Protein AF-A0A6J7ZWL8-F1 (afdb_monomer_lite)

Foldseek 3Di:
DPVPPVVVVVVVVVVVVVVVVVVVVVVVCCCVPWLDDPVQQVVQLVVQVVVQVVVQDQQWRKHWDDCNNSVGDDPPDDTDIDTDGDDNPDDPPDDPLVVVPDDPDDADEDPQLVVLLVQLVVCVVVVVLVSNVVSLVSSVVVVVVCVVVVNPRVVSVVSNVSSVVSNVVVPPD

Organism: Mytilus coruscus (NCBI:txid42192)

Structure (mmCIF, N/CA/C/O backbone):
data_AF-A0A6J7ZWL8-F1
#
_entry.id   AF-A0A6J7ZWL8-F1
#
loop_
_atom_site.group_PDB
_atom_site.id
_atom_site.type_symbol
_atom_site.label_atom_id
_atom_site.label_alt_id
_atom_site.label_comp_id
_atom_site.label_asym_id
_atom_site.label_entity_id
_atom_site.label_seq_id
_atom_site.pdbx_PDB_ins_code
_atom_site.Cartn_x
_atom_site.Cartn_y
_atom_site.Cartn_z
_atom_site.occupancy
_atom_site.B_iso_or_equiv
_atom_site.auth_seq_id
_atom_site.auth_comp_id
_atom_site.auth_asym_id
_atom_site.auth_atom_id
_atom_site.pdbx_PDB_model_num
ATOM 1 N N . MET A 1 1 ? 22.410 -6.717 -73.366 1.00 50.06 1 MET A N 1
ATOM 2 C CA . MET A 1 1 ? 21.621 -5.999 -72.339 1.00 50.06 1 MET A CA 1
ATOM 3 C C . MET A 1 1 ? 21.365 -6.917 -71.131 1.00 50.06 1 MET A C 1
ATOM 5 O O . MET A 1 1 ? 20.216 -7.149 -70.789 1.00 50.06 1 MET A O 1
ATOM 9 N N . VAL A 1 2 ? 22.419 -7.495 -70.527 1.00 52.41 2 VAL A N 1
ATOM 10 C CA . VAL A 1 2 ? 22.302 -8.507 -69.440 1.00 52.41 2 VAL A CA 1
ATOM 11 C C . VAL A 1 2 ? 23.303 -8.278 -68.284 1.00 52.41 2 VAL A C 1
ATOM 13 O O . VAL A 1 2 ? 23.100 -8.788 -67.192 1.00 52.41 2 VAL A O 1
ATOM 16 N N . GLU A 1 3 ? 24.334 -7.439 -68.438 1.00 50.81 3 GLU A N 1
ATOM 17 C CA . GLU A 1 3 ? 25.369 -7.258 -67.396 1.00 50.81 3 GLU A CA 1
ATOM 18 C C . GLU A 1 3 ? 24.964 -6.357 -66.212 1.00 50.81 3 GLU A C 1
ATOM 20 O O . GLU A 1 3 ? 25.632 -6.350 -65.184 1.00 50.81 3 GLU A O 1
ATOM 25 N N . THR A 1 4 ? 23.846 -5.631 -66.293 1.00 53.94 4 THR A N 1
ATOM 26 C CA . THR A 1 4 ? 23.406 -4.701 -65.235 1.00 53.94 4 THR A CA 1
ATOM 27 C C . THR A 1 4 ? 22.580 -5.340 -64.111 1.00 53.94 4 THR A C 1
ATOM 29 O O . THR A 1 4 ? 22.306 -4.665 -63.119 1.00 53.94 4 THR A O 1
ATOM 32 N N . LEU A 1 5 ? 22.181 -6.612 -64.239 1.00 52.12 5 LEU A N 1
ATOM 33 C CA . LEU A 1 5 ? 21.398 -7.329 -63.217 1.00 52.12 5 LEU A CA 1
ATOM 34 C C . LEU A 1 5 ? 22.299 -7.952 -62.131 1.00 52.12 5 LEU A C 1
ATOM 36 O O . LEU A 1 5 ? 22.075 -7.702 -60.951 1.00 52.12 5 LEU A O 1
ATOM 40 N N . ASN A 1 6 ? 23.414 -8.594 -62.508 1.00 52.97 6 ASN A N 1
ATOM 41 C CA . ASN A 1 6 ? 24.325 -9.260 -61.557 1.00 52.97 6 ASN A CA 1
ATOM 42 C C . ASN A 1 6 ? 24.989 -8.320 -60.529 1.00 52.97 6 ASN A C 1
ATOM 44 O O . ASN A 1 6 ? 25.302 -8.736 -59.416 1.00 52.97 6 ASN A O 1
ATOM 48 N N . SER A 1 7 ? 25.214 -7.047 -60.874 1.00 55.94 7 SER A N 1
ATOM 49 C CA . SER A 1 7 ? 25.807 -6.067 -59.948 1.00 55.94 7 SER A CA 1
ATOM 50 C C . SER A 1 7 ? 24.824 -5.580 -58.879 1.00 55.94 7 SER A C 1
ATOM 52 O O . SER A 1 7 ? 25.260 -5.165 -57.805 1.00 55.94 7 SER A O 1
ATOM 54 N N . LYS A 1 8 ? 23.515 -5.593 -59.157 1.00 57.00 8 LYS A N 1
ATOM 55 C CA . LYS A 1 8 ? 22.502 -5.147 -58.192 1.00 57.00 8 LYS A CA 1
ATOM 56 C C . LYS A 1 8 ? 22.212 -6.226 -57.158 1.00 57.00 8 LYS A C 1
ATOM 58 O O . LYS A 1 8 ? 22.144 -5.893 -55.979 1.00 57.00 8 LYS A O 1
ATOM 63 N N . ASP A 1 9 ? 22.147 -7.483 -57.581 1.00 56.72 9 ASP A N 1
ATOM 64 C CA . ASP A 1 9 ? 21.858 -8.611 -56.691 1.00 56.72 9 ASP A CA 1
ATOM 65 C C . ASP A 1 9 ? 22.995 -8.829 -55.674 1.00 56.72 9 ASP A C 1
ATOM 67 O O . ASP A 1 9 ? 22.741 -8.924 -54.476 1.00 56.72 9 ASP A O 1
ATOM 71 N N . SER A 1 10 ? 24.259 -8.719 -56.106 1.00 55.66 10 SER A N 1
ATOM 72 C CA . SER A 1 10 ? 25.433 -8.768 -55.215 1.00 55.66 10 SER A CA 1
ATOM 73 C C . SER A 1 10 ? 25.472 -7.632 -54.175 1.00 55.66 10 SER A C 1
ATOM 75 O O . SER A 1 10 ? 25.899 -7.839 -53.038 1.00 55.66 10 SER A O 1
ATOM 77 N N . CYS A 1 11 ? 25.023 -6.424 -54.532 1.00 58.34 11 CYS A N 1
ATOM 78 C CA . CYS A 1 11 ? 24.959 -5.291 -53.604 1.00 58.34 11 CYS A CA 1
ATOM 79 C C . CYS A 1 11 ? 23.807 -5.411 -52.595 1.00 58.34 11 CYS A C 1
ATOM 81 O O . CYS A 1 11 ? 23.926 -4.894 -51.483 1.00 58.34 11 CYS A O 1
ATOM 83 N N . ILE A 1 12 ? 22.703 -6.057 -52.980 1.00 62.44 12 ILE A N 1
ATOM 84 C CA . ILE A 1 12 ? 21.550 -6.312 -52.107 1.00 62.44 12 ILE A CA 1
ATOM 85 C C . ILE A 1 12 ? 21.904 -7.409 -51.098 1.00 62.44 12 ILE A C 1
ATOM 87 O O . ILE A 1 12 ? 21.793 -7.166 -49.901 1.00 62.44 12 ILE A O 1
ATOM 91 N N . GLU A 1 13 ? 22.469 -8.532 -51.551 1.00 60.41 13 GLU A N 1
ATOM 92 C CA . GLU A 1 13 ? 22.917 -9.618 -50.665 1.00 60.41 13 GLU A CA 1
ATOM 93 C C . GLU A 1 13 ? 23.960 -9.143 -49.642 1.00 60.41 13 GLU A C 1
ATOM 95 O O . GLU A 1 13 ? 23.893 -9.494 -48.465 1.00 60.41 13 GLU A O 1
ATOM 100 N N . ASN A 1 14 ? 24.902 -8.286 -50.052 1.00 64.56 14 ASN A N 1
ATOM 101 C CA . ASN A 1 14 ? 25.920 -7.746 -49.149 1.00 64.56 14 ASN A CA 1
ATOM 102 C C . ASN A 1 14 ? 25.330 -6.735 -48.142 1.00 64.56 14 ASN A C 1
ATOM 104 O O . ASN A 1 14 ? 25.759 -6.676 -46.990 1.00 64.56 14 ASN A O 1
ATOM 108 N N . ARG A 1 15 ? 24.304 -5.964 -48.535 1.00 60.03 15 ARG A N 1
ATOM 109 C CA . ARG A 1 15 ? 23.564 -5.088 -47.611 1.00 60.03 15 ARG A CA 1
ATOM 110 C C . ARG A 1 15 ? 22.786 -5.890 -46.582 1.00 60.03 15 ARG A C 1
ATOM 112 O O . ARG A 1 15 ? 22.922 -5.601 -45.398 1.00 60.03 15 ARG A O 1
ATOM 119 N N . ASP A 1 16 ? 22.043 -6.896 -47.020 1.00 68.19 16 ASP A N 1
ATOM 120 C CA . ASP A 1 16 ? 21.244 -7.740 -46.135 1.00 68.19 16 ASP A CA 1
ATOM 121 C C . ASP A 1 16 ? 22.147 -8.469 -45.133 1.00 68.19 16 ASP A C 1
ATOM 123 O O . ASP A 1 16 ? 21.876 -8.466 -43.932 1.00 68.19 16 ASP A O 1
ATOM 127 N N . HIS A 1 17 ? 23.303 -8.965 -45.584 1.00 65.75 17 HIS A N 1
ATOM 128 C CA . HIS A 1 17 ? 24.283 -9.612 -44.715 1.00 65.75 17 HIS A CA 1
ATOM 129 C C . HIS A 1 17 ? 24.925 -8.649 -43.694 1.00 65.75 17 HIS A C 1
ATOM 131 O O . HIS A 1 17 ? 25.168 -9.036 -42.547 1.00 65.75 17 HIS A O 1
ATOM 137 N N . ILE A 1 18 ? 25.185 -7.388 -44.065 1.00 70.31 18 ILE A N 1
ATOM 138 C CA . ILE A 1 18 ? 25.688 -6.354 -43.142 1.00 70.31 18 ILE A CA 1
ATOM 139 C C . ILE A 1 18 ? 24.607 -5.953 -42.134 1.00 70.31 18 ILE A C 1
ATOM 141 O O . ILE A 1 18 ? 24.889 -5.860 -40.939 1.00 70.31 18 ILE A O 1
ATOM 145 N N . THR A 1 19 ? 23.370 -5.740 -42.586 1.00 68.56 19 THR A N 1
ATOM 146 C CA . THR A 1 19 ? 22.236 -5.402 -41.718 1.00 68.56 19 THR A CA 1
ATOM 147 C C . THR A 1 19 ? 21.954 -6.525 -40.723 1.00 68.56 19 THR A C 1
ATOM 149 O O . THR A 1 19 ? 21.705 -6.253 -39.549 1.00 68.56 19 THR A O 1
ATOM 152 N N . GLN A 1 20 ? 22.074 -7.778 -41.158 1.00 73.94 20 GLN A N 1
ATOM 153 C CA . GLN A 1 20 ? 21.873 -8.950 -40.314 1.00 73.94 20 GLN A CA 1
ATOM 154 C C . GLN A 1 20 ? 23.021 -9.176 -39.320 1.00 73.94 20 GLN A C 1
ATOM 156 O O . GLN A 1 20 ? 22.785 -9.563 -38.175 1.00 73.94 20 GLN A O 1
ATOM 161 N N . ASN A 1 21 ? 24.262 -8.864 -39.701 1.00 80.44 21 ASN A N 1
ATOM 162 C CA . ASN A 1 21 ? 25.390 -8.883 -38.768 1.00 80.44 21 ASN A CA 1
ATOM 163 C C . ASN A 1 21 ? 25.274 -7.775 -37.715 1.00 80.44 21 ASN A C 1
ATOM 165 O O . ASN A 1 21 ? 25.484 -8.028 -36.529 1.00 80.44 21 ASN A O 1
ATOM 169 N N . LEU A 1 22 ? 24.891 -6.562 -38.123 1.00 83.88 22 LEU A N 1
ATOM 170 C CA . LEU A 1 22 ? 24.720 -5.440 -37.203 1.00 83.88 22 LEU A CA 1
ATOM 171 C C . LEU A 1 22 ? 23.570 -5.688 -36.219 1.00 83.88 22 LEU A C 1
ATOM 173 O O . LEU A 1 22 ? 23.721 -5.419 -35.030 1.00 83.88 22 LEU A O 1
ATOM 177 N N . SER A 1 23 ? 22.443 -6.231 -36.688 1.00 81.31 23 SER A N 1
ATOM 178 C CA . SER A 1 23 ? 21.313 -6.568 -35.817 1.00 81.31 23 SER A CA 1
ATOM 179 C C . SER A 1 23 ? 21.675 -7.665 -34.816 1.00 81.31 23 SER A C 1
ATOM 181 O O . SER A 1 23 ? 21.311 -7.567 -33.644 1.00 81.31 23 SER A O 1
ATOM 183 N N . THR A 1 24 ? 22.453 -8.660 -35.243 1.00 84.31 24 THR A N 1
ATOM 184 C CA . THR A 1 24 ? 22.925 -9.743 -34.373 1.00 84.31 24 THR A CA 1
ATOM 185 C C . THR A 1 24 ? 23.879 -9.231 -33.294 1.00 84.31 24 THR A C 1
ATOM 187 O O . THR A 1 24 ? 23.717 -9.581 -32.124 1.00 84.31 24 THR A O 1
ATOM 190 N N . GLU A 1 25 ? 24.848 -8.381 -33.647 1.00 88.44 25 GLU A N 1
ATOM 191 C CA . GLU A 1 25 ? 25.764 -7.801 -32.657 1.00 88.44 25 GLU A CA 1
ATOM 192 C C . GLU A 1 25 ? 25.060 -6.828 -31.711 1.00 88.44 25 GLU A C 1
ATOM 194 O O . GLU A 1 25 ? 25.308 -6.859 -30.506 1.00 88.44 25 GLU A O 1
ATOM 199 N N . LEU A 1 26 ? 24.131 -6.011 -32.218 1.00 82.38 26 LEU A N 1
ATOM 200 C CA . LEU A 1 26 ? 23.336 -5.117 -31.380 1.00 82.38 26 LEU A CA 1
ATOM 201 C C . LEU A 1 26 ? 22.487 -5.915 -30.384 1.00 82.38 26 LEU A C 1
ATOM 203 O O . LEU A 1 26 ? 22.487 -5.606 -29.196 1.00 82.38 26 LEU A O 1
ATOM 207 N N . TYR A 1 27 ? 21.816 -6.975 -30.843 1.00 80.38 27 TYR A N 1
ATOM 208 C CA . TYR A 1 27 ? 21.051 -7.873 -29.980 1.00 80.38 27 TYR A CA 1
ATOM 209 C C . TYR A 1 27 ? 21.935 -8.497 -28.898 1.00 80.38 27 TYR A C 1
ATOM 211 O O . TYR A 1 27 ? 21.604 -8.433 -27.714 1.00 80.38 27 TYR A O 1
ATOM 219 N N . ARG A 1 28 ? 23.103 -9.028 -29.281 1.00 81.88 28 ARG A N 1
ATOM 220 C CA . ARG A 1 28 ? 24.053 -9.613 -28.330 1.00 81.88 28 ARG A CA 1
ATOM 221 C C . ARG A 1 28 ? 24.515 -8.583 -27.299 1.00 81.88 28 ARG A C 1
ATOM 223 O O . ARG A 1 28 ? 24.499 -8.881 -26.105 1.00 81.88 28 ARG A O 1
ATOM 230 N N . TYR A 1 29 ? 24.865 -7.375 -27.739 1.00 83.88 29 TYR A N 1
ATOM 231 C CA . TYR A 1 29 ? 25.272 -6.289 -26.853 1.00 83.88 29 TYR A CA 1
ATOM 232 C C . TYR A 1 29 ? 24.156 -5.899 -25.875 1.00 83.88 29 TYR A C 1
ATOM 234 O O . TYR A 1 29 ? 24.428 -5.781 -24.680 1.00 83.88 29 TYR A O 1
ATOM 242 N N . MET A 1 30 ? 22.910 -5.757 -26.346 1.00 79.94 30 MET A N 1
ATOM 243 C CA . MET A 1 30 ? 21.758 -5.440 -25.493 1.00 79.94 30 MET A CA 1
ATOM 244 C C . MET A 1 30 ? 21.506 -6.531 -24.452 1.00 79.94 30 MET A C 1
ATOM 246 O O . MET A 1 30 ? 21.363 -6.216 -23.273 1.00 79.94 30 MET A O 1
ATOM 250 N N . CYS A 1 31 ? 21.507 -7.806 -24.849 1.00 76.25 31 CYS A N 1
ATOM 251 C CA . CYS A 1 31 ? 21.324 -8.921 -23.919 1.00 76.25 31 CYS A CA 1
ATOM 252 C C . CYS A 1 31 ? 22.433 -8.979 -22.860 1.00 76.25 31 CYS A C 1
ATOM 254 O O . CYS A 1 31 ? 22.154 -9.224 -21.691 1.00 76.25 31 CYS A O 1
ATOM 256 N N . GLN A 1 32 ? 23.688 -8.735 -23.246 1.00 79.88 32 GLN A N 1
ATOM 257 C CA . GLN A 1 32 ? 24.827 -8.861 -22.334 1.00 79.88 32 GLN A CA 1
ATOM 258 C C . GLN A 1 32 ? 25.014 -7.653 -21.410 1.00 79.88 32 GLN A C 1
ATOM 260 O O . GLN A 1 32 ? 25.425 -7.836 -20.268 1.00 79.88 32 GLN A O 1
ATOM 265 N N . ASN A 1 33 ? 24.735 -6.437 -21.888 1.00 78.88 33 ASN A N 1
ATOM 266 C CA . ASN A 1 33 ? 25.134 -5.208 -21.192 1.00 78.88 33 ASN A CA 1
ATOM 267 C C . ASN A 1 33 ? 23.961 -4.365 -20.679 1.00 78.88 33 ASN A C 1
ATOM 269 O O . ASN A 1 33 ? 24.188 -3.491 -19.847 1.00 78.88 33 ASN A O 1
ATOM 273 N N . ILE A 1 34 ? 22.737 -4.579 -21.179 1.00 76.38 34 ILE A N 1
ATOM 274 C CA . ILE A 1 34 ? 21.582 -3.718 -20.865 1.00 76.38 34 ILE A CA 1
ATOM 275 C C . ILE A 1 34 ? 20.447 -4.518 -20.219 1.00 76.38 34 ILE A C 1
ATOM 277 O O . ILE A 1 34 ? 19.987 -4.162 -19.141 1.00 76.38 34 ILE A O 1
ATOM 281 N N . VAL A 1 35 ? 19.994 -5.592 -20.870 1.00 78.62 35 VAL A N 1
ATOM 282 C CA . VAL A 1 35 ? 18.818 -6.376 -20.453 1.00 78.62 35 VAL A CA 1
ATOM 283 C C . VAL A 1 35 ? 19.182 -7.432 -19.407 1.00 78.62 35 VAL A C 1
ATOM 285 O O . VAL A 1 35 ? 18.419 -7.682 -18.479 1.00 78.62 35 VAL A O 1
ATOM 288 N N . GLY A 1 36 ? 20.360 -8.046 -19.538 1.00 77.56 36 GLY A N 1
ATOM 289 C CA . GLY A 1 36 ? 20.737 -9.218 -18.755 1.00 77.56 36 GLY A CA 1
ATOM 290 C C . GLY A 1 36 ? 20.128 -10.515 -19.299 1.00 77.56 36 GLY A C 1
ATOM 291 O O . GLY A 1 36 ? 19.541 -10.561 -20.382 1.00 77.56 36 GLY A O 1
ATOM 292 N N . THR A 1 37 ? 20.306 -11.606 -18.551 1.00 81.06 37 THR A N 1
ATOM 293 C CA . THR A 1 37 ? 19.737 -12.916 -18.897 1.00 81.06 37 THR A CA 1
ATOM 294 C C . THR A 1 37 ? 18.234 -12.959 -18.620 1.00 81.06 37 THR A C 1
ATOM 296 O O . THR A 1 37 ? 17.713 -12.191 -17.813 1.00 81.06 37 THR A O 1
ATOM 299 N N . GLU A 1 38 ? 17.529 -13.902 -19.246 1.00 80.19 38 GLU A N 1
ATOM 300 C CA . GLU A 1 38 ? 16.091 -14.099 -19.020 1.00 80.19 38 GLU A CA 1
ATOM 301 C C . GLU A 1 38 ? 15.758 -14.328 -17.533 1.00 80.19 38 GLU A C 1
ATOM 303 O O . GLU A 1 38 ? 14.789 -13.771 -17.017 1.00 80.19 38 GLU A O 1
ATOM 308 N N . ASP A 1 39 ? 16.593 -15.091 -16.823 1.00 79.88 39 ASP A N 1
ATOM 309 C CA . ASP A 1 39 ? 16.425 -15.340 -15.389 1.00 79.88 39 ASP A CA 1
ATOM 310 C C . ASP A 1 39 ? 16.600 -14.067 -14.554 1.00 79.88 39 ASP A C 1
ATOM 312 O O . ASP A 1 39 ? 15.848 -13.845 -13.604 1.00 79.88 39 ASP A O 1
ATOM 316 N N . HIS A 1 40 ? 17.535 -13.192 -14.934 1.00 74.81 40 HIS A N 1
ATOM 317 C CA . HIS A 1 40 ? 17.735 -11.909 -14.264 1.00 74.81 40 HIS A CA 1
ATOM 318 C C . HIS A 1 40 ? 16.518 -10.991 -14.450 1.00 74.81 40 HIS A C 1
ATOM 320 O O . HIS A 1 40 ? 16.008 -10.438 -13.476 1.00 74.81 40 HIS A O 1
ATOM 326 N N . VAL A 1 41 ? 15.978 -10.904 -15.671 1.00 77.44 41 VAL A N 1
ATOM 327 C CA . VAL A 1 41 ? 14.757 -10.131 -15.959 1.00 77.44 41 VAL A CA 1
ATOM 328 C C . VAL A 1 41 ? 13.563 -10.666 -15.164 1.00 77.44 41 VAL A C 1
ATOM 330 O O . VAL A 1 41 ? 12.809 -9.887 -14.579 1.00 77.44 41 VAL A O 1
ATOM 333 N N . LYS A 1 42 ? 13.397 -11.993 -15.074 1.00 78.69 42 LYS A N 1
ATOM 334 C CA . LYS A 1 42 ? 12.343 -12.621 -14.255 1.00 78.69 42 LYS A CA 1
ATOM 335 C C . LYS A 1 42 ? 12.473 -12.258 -12.776 1.00 78.69 42 LYS A C 1
ATOM 337 O O . LYS A 1 42 ? 11.467 -11.936 -12.145 1.00 78.69 42 LYS A O 1
ATOM 342 N N . GLN A 1 43 ? 13.690 -12.275 -12.233 1.00 72.56 43 GLN A N 1
ATOM 343 C CA . GLN A 1 43 ? 13.943 -11.880 -10.846 1.00 72.56 43 GLN A CA 1
ATOM 344 C C . GLN A 1 43 ? 13.630 -10.399 -10.606 1.00 72.56 43 GLN A C 1
ATOM 346 O O . GLN A 1 43 ? 12.981 -10.079 -9.612 1.00 72.56 43 GLN A O 1
ATOM 351 N N . ILE A 1 44 ? 14.015 -9.501 -11.521 1.00 75.38 44 ILE A N 1
ATOM 352 C CA . ILE A 1 44 ? 13.713 -8.069 -11.387 1.00 75.38 44 ILE A CA 1
ATOM 353 C C . ILE A 1 44 ? 12.207 -7.812 -11.486 1.00 75.38 44 ILE A C 1
ATOM 355 O O . ILE A 1 44 ? 11.667 -7.094 -10.650 1.00 75.38 44 ILE A O 1
ATOM 359 N N . ARG A 1 45 ? 11.502 -8.424 -12.446 1.00 76.75 45 ARG A N 1
ATOM 360 C CA . ARG A 1 45 ? 10.036 -8.312 -12.550 1.00 76.75 45 ARG A CA 1
ATOM 361 C C . ARG A 1 45 ? 9.339 -8.799 -11.283 1.00 76.75 45 ARG A C 1
ATOM 363 O O . ARG A 1 45 ? 8.409 -8.151 -10.816 1.00 76.75 45 ARG A O 1
ATOM 370 N N . LEU A 1 46 ? 9.807 -9.902 -10.696 1.00 74.44 46 LEU A N 1
ATOM 371 C CA . LEU A 1 46 ? 9.281 -10.401 -9.426 1.00 74.44 46 LEU A CA 1
ATOM 372 C C . LEU A 1 46 ? 9.547 -9.415 -8.280 1.00 74.44 46 LEU A C 1
ATOM 374 O O . LEU A 1 46 ? 8.638 -9.122 -7.511 1.00 74.44 46 LEU A O 1
ATOM 378 N N . LEU A 1 47 ? 10.761 -8.868 -8.182 1.00 69.94 47 LEU A N 1
ATOM 379 C CA . LEU A 1 47 ? 11.109 -7.857 -7.180 1.00 69.94 47 LEU A CA 1
ATOM 380 C C . LEU A 1 47 ? 10.292 -6.573 -7.350 1.00 69.94 47 LEU A C 1
ATOM 382 O O . LEU A 1 47 ? 9.835 -6.016 -6.357 1.00 69.94 47 LEU A O 1
ATOM 386 N N . ASN A 1 48 ? 10.068 -6.129 -8.586 1.00 73.44 48 ASN A N 1
ATOM 387 C CA . ASN A 1 48 ? 9.209 -4.994 -8.899 1.00 73.44 48 ASN A CA 1
ATOM 388 C C . ASN A 1 48 ? 7.762 -5.285 -8.509 1.00 73.44 48 ASN A C 1
ATOM 390 O O . ASN A 1 48 ? 7.175 -4.478 -7.813 1.00 73.44 48 ASN A O 1
ATOM 394 N N . ALA A 1 49 ? 7.213 -6.450 -8.855 1.00 69.00 49 ALA A N 1
ATOM 395 C CA . ALA A 1 49 ? 5.860 -6.831 -8.458 1.00 69.00 49 ALA A CA 1
ATOM 396 C C . ALA A 1 49 ? 5.710 -6.914 -6.930 1.00 69.00 49 ALA A C 1
ATOM 398 O O . ALA A 1 49 ? 4.696 -6.496 -6.378 1.00 69.00 49 ALA A O 1
ATOM 399 N N . VAL A 1 50 ? 6.718 -7.427 -6.219 1.00 65.69 50 VAL A N 1
ATOM 400 C CA . VAL A 1 50 ? 6.737 -7.421 -4.751 1.00 65.69 50 VAL A CA 1
ATOM 401 C C . VAL A 1 50 ? 6.799 -5.988 -4.231 1.00 65.69 50 VAL A C 1
ATOM 40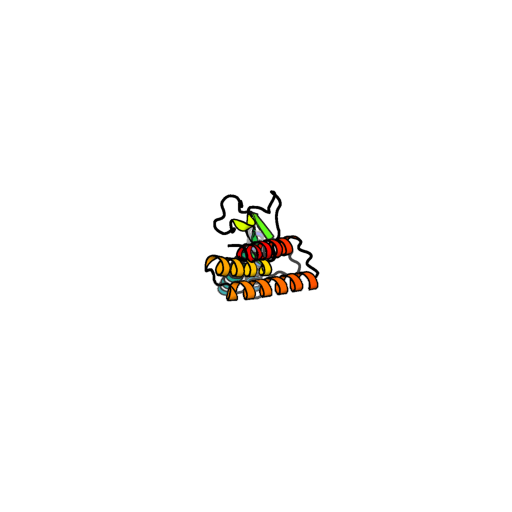3 O O . VAL A 1 50 ? 5.993 -5.626 -3.383 1.00 65.69 50 VAL A O 1
ATOM 406 N N . ARG A 1 51 ? 7.691 -5.146 -4.762 1.00 70.81 51 ARG A N 1
ATOM 407 C CA . ARG A 1 51 ? 7.781 -3.727 -4.395 1.00 70.81 51 ARG A CA 1
ATOM 408 C C . ARG A 1 51 ? 6.467 -3.000 -4.654 1.00 70.81 51 ARG A C 1
ATOM 410 O O . ARG A 1 51 ? 6.049 -2.231 -3.804 1.00 70.81 51 ARG A O 1
ATOM 417 N N . ASP A 1 52 ? 5.825 -3.239 -5.782 1.00 68.94 52 ASP A N 1
ATOM 418 C CA . ASP A 1 52 ? 4.557 -2.638 -6.186 1.00 68.94 52 ASP A CA 1
ATOM 419 C C . ASP A 1 52 ? 3.444 -3.050 -5.230 1.00 68.94 52 ASP A C 1
ATOM 421 O O . ASP A 1 52 ? 2.723 -2.196 -4.725 1.00 68.94 52 ASP A O 1
ATOM 425 N N . ASN A 1 53 ? 3.380 -4.331 -4.860 1.00 63.66 53 ASN A N 1
ATOM 426 C CA . ASN A 1 53 ? 2.470 -4.808 -3.819 1.00 63.66 53 ASN A CA 1
ATOM 427 C C . ASN A 1 53 ? 2.769 -4.184 -2.447 1.00 63.66 53 ASN A C 1
ATOM 429 O O . ASN A 1 53 ? 1.841 -3.861 -1.718 1.00 63.66 53 ASN A O 1
ATOM 433 N N . LEU A 1 54 ? 4.043 -3.978 -2.102 1.00 59.28 54 LEU A N 1
ATOM 434 C CA . LEU A 1 54 ? 4.448 -3.328 -0.849 1.00 59.28 54 LEU A CA 1
ATOM 435 C C . LEU A 1 54 ? 4.237 -1.802 -0.863 1.00 59.28 54 LEU A C 1
ATOM 437 O O . LEU A 1 54 ? 4.051 -1.200 0.190 1.00 59.28 54 LEU A O 1
ATOM 441 N N . SER A 1 55 ? 4.288 -1.174 -2.040 1.00 61.44 55 SER A N 1
ATOM 442 C CA . SER A 1 55 ? 4.088 0.271 -2.251 1.00 61.44 55 SER A CA 1
ATOM 443 C C . SER A 1 55 ? 2.616 0.619 -2.447 1.00 61.44 55 SER A C 1
ATOM 445 O O . SER A 1 55 ? 2.228 1.779 -2.314 1.00 61.44 55 SER A O 1
ATOM 447 N N . SER A 1 56 ? 1.803 -0.383 -2.777 1.00 61.97 56 SER A N 1
ATOM 448 C CA . SER A 1 56 ? 0.354 -0.284 -2.833 1.00 61.97 56 SER A CA 1
ATOM 449 C C . SER A 1 56 ? -0.175 -0.091 -1.421 1.00 61.97 56 SER A C 1
ATOM 451 O O . SER A 1 56 ? 0.074 -0.912 -0.542 1.00 61.97 56 SER A O 1
ATOM 453 N N . PHE A 1 57 ? -0.874 1.018 -1.198 1.00 53.00 57 PHE A N 1
ATOM 454 C CA . PHE A 1 57 ? -1.349 1.402 0.125 1.00 53.00 57 PHE A CA 1
ATOM 455 C C . PHE A 1 57 ? -2.827 1.763 0.104 1.00 53.00 57 PHE A C 1
ATOM 457 O O . PHE A 1 57 ? -3.272 2.582 -0.703 1.00 53.00 57 PHE A O 1
ATOM 464 N N . GLY A 1 58 ? -3.585 1.127 1.000 1.00 62.22 58 GLY A N 1
ATOM 465 C CA . GLY A 1 58 ? -5.041 1.196 1.023 1.00 62.22 58 GLY A CA 1
ATOM 466 C C . GLY A 1 58 ? -5.629 0.683 -0.290 1.00 62.22 58 GLY A C 1
ATOM 467 O O . GLY A 1 58 ? -5.373 -0.438 -0.720 1.00 62.22 58 GLY A O 1
ATOM 468 N N . GLU A 1 59 ? -6.395 1.531 -0.955 1.00 57.41 59 GLU A N 1
ATOM 469 C CA . GLU A 1 59 ? -7.024 1.219 -2.242 1.00 57.41 59 GLU A CA 1
ATOM 470 C C . GLU A 1 59 ? -6.130 1.431 -3.437 1.00 57.41 59 GLU A C 1
ATOM 472 O O . GLU A 1 59 ? -6.449 1.036 -4.556 1.00 57.41 59 GLU A O 1
ATOM 477 N N . LYS A 1 60 ? -5.024 2.121 -3.210 1.00 56.44 60 LYS A N 1
ATOM 478 C CA . LYS A 1 60 ? -4.170 2.586 -4.268 1.00 56.44 60 LYS A CA 1
ATOM 479 C C . LYS A 1 60 ? -3.167 1.491 -4.590 1.00 56.44 60 LYS A C 1
ATOM 481 O O . LYS A 1 60 ? -2.168 1.337 -3.893 1.00 56.44 60 LYS A O 1
ATOM 486 N N . ILE A 1 61 ? -3.428 0.741 -5.652 1.00 64.56 61 ILE A N 1
ATOM 487 C CA . ILE A 1 61 ? -2.450 -0.161 -6.246 1.00 64.56 61 ILE A CA 1
ATOM 488 C C . ILE A 1 61 ? -1.476 0.698 -7.047 1.00 64.56 61 ILE A C 1
ATOM 490 O O . ILE A 1 61 ? -1.862 1.404 -7.981 1.00 64.56 61 ILE A O 1
ATOM 494 N N . VAL A 1 62 ? -0.211 0.659 -6.648 1.00 70.69 62 VAL A N 1
ATOM 495 C CA . VAL A 1 62 ? 0.887 1.319 -7.347 1.00 70.69 62 VAL A CA 1
ATOM 496 C C . VAL A 1 62 ? 1.557 0.263 -8.205 1.00 70.69 62 VAL A C 1
ATOM 498 O O . VAL A 1 62 ? 2.160 -0.660 -7.669 1.00 70.69 62 VAL A O 1
ATOM 501 N N . ILE A 1 63 ? 1.438 0.384 -9.522 1.00 72.25 63 ILE A N 1
ATOM 502 C CA . ILE A 1 63 ? 2.102 -0.510 -10.471 1.00 72.25 63 ILE A CA 1
ATOM 503 C C . ILE A 1 63 ? 3.198 0.288 -11.156 1.00 72.25 63 ILE A C 1
ATOM 505 O O . ILE A 1 63 ? 2.923 1.305 -11.797 1.00 72.25 63 ILE A O 1
ATOM 509 N N . THR A 1 64 ? 4.438 -0.169 -11.038 1.00 75.50 64 THR A N 1
ATOM 510 C CA . THR A 1 64 ? 5.529 0.401 -11.817 1.00 75.50 64 THR A CA 1
ATOM 511 C C . THR A 1 64 ? 5.464 -0.162 -13.235 1.00 75.50 64 THR A C 1
ATOM 513 O O . THR A 1 64 ? 5.370 -1.373 -13.429 1.00 75.50 64 THR A O 1
ATOM 516 N N . SER A 1 65 ? 5.495 0.709 -14.240 1.00 78.62 65 SER A N 1
ATOM 517 C CA . SER A 1 65 ? 5.374 0.338 -15.653 1.00 78.62 65 SER A CA 1
ATOM 518 C C . SER A 1 65 ? 6.606 0.786 -16.446 1.00 78.62 65 SER A C 1
ATOM 520 O O . SER A 1 65 ? 7.641 1.133 -15.869 1.00 78.62 65 SER A O 1
ATOM 522 N N . GLY A 1 66 ? 6.518 0.718 -17.773 1.00 82.94 66 GLY A N 1
ATOM 523 C CA . GLY A 1 66 ? 7.573 1.157 -18.678 1.00 82.94 66 GLY A CA 1
ATOM 524 C C . GLY A 1 66 ? 8.851 0.326 -18.577 1.00 82.94 66 GLY A C 1
ATOM 525 O O . GLY A 1 66 ? 8.845 -0.836 -18.161 1.00 82.94 66 GLY A O 1
ATOM 526 N N . SER A 1 67 ? 9.971 0.936 -18.968 1.00 83.44 67 SER A N 1
ATOM 527 C CA . SER A 1 67 ? 11.293 0.293 -18.972 1.00 83.44 67 SER A CA 1
ATOM 528 C C . SER A 1 67 ? 11.646 -0.281 -17.596 1.00 83.44 67 SER A C 1
ATOM 530 O O . SER A 1 67 ? 12.093 -1.422 -17.482 1.00 83.44 67 SER A O 1
ATOM 532 N N . PHE A 1 68 ? 11.352 0.469 -16.535 1.00 79.31 68 PHE A N 1
ATOM 533 C CA . PHE A 1 68 ? 11.679 0.078 -15.175 1.00 79.31 68 PHE A CA 1
ATOM 534 C C . PHE A 1 68 ? 10.822 -1.082 -14.656 1.00 79.31 68 PHE A C 1
ATOM 536 O O . PHE A 1 68 ? 11.371 -1.988 -14.027 1.00 79.31 68 PHE A O 1
ATOM 543 N N . GLY A 1 69 ? 9.514 -1.104 -14.946 1.00 74.75 69 GLY A N 1
ATOM 544 C CA . GLY A 1 69 ? 8.627 -2.229 -14.613 1.00 74.75 69 GLY A CA 1
ATOM 545 C C . GLY A 1 69 ? 9.073 -3.541 -15.269 1.00 74.75 69 GLY A C 1
ATOM 546 O O . GLY A 1 69 ? 9.062 -4.597 -14.633 1.00 74.75 69 GLY A O 1
ATOM 547 N N . GLU A 1 70 ? 9.595 -3.448 -16.493 1.00 79.19 70 GLU A N 1
ATOM 548 C CA . GLU A 1 70 ? 10.151 -4.573 -17.255 1.00 79.19 70 GLU A CA 1
ATOM 549 C C . GLU A 1 70 ? 11.565 -4.994 -16.822 1.00 79.19 70 GLU A C 1
ATOM 551 O O . GLU A 1 70 ? 12.121 -5.955 -17.351 1.00 79.19 70 GLU A O 1
ATOM 556 N N . GLY A 1 71 ? 12.144 -4.298 -15.841 1.00 73.81 71 GLY A N 1
ATOM 557 C CA . GLY A 1 71 ? 13.476 -4.572 -15.311 1.00 73.81 71 GLY A CA 1
ATOM 558 C C . GLY A 1 71 ? 14.625 -4.020 -16.152 1.00 73.81 71 GLY A C 1
ATOM 559 O O . GLY A 1 71 ? 15.776 -4.391 -15.939 1.00 73.81 71 GLY A O 1
ATOM 560 N N . LEU A 1 72 ? 14.332 -3.108 -17.078 1.00 77.69 72 LEU A N 1
ATOM 561 C CA . LEU A 1 72 ? 15.315 -2.407 -17.894 1.00 77.69 72 LEU A CA 1
ATOM 562 C C . LEU A 1 72 ? 15.638 -1.057 -17.258 1.00 77.69 72 LEU A C 1
ATOM 564 O O . LEU A 1 72 ? 14.891 -0.088 -17.387 1.00 77.69 72 LEU A O 1
ATOM 568 N N . HIS A 1 73 ? 16.778 -0.974 -16.574 1.00 71.75 73 HIS A N 1
ATOM 569 C CA . HIS A 1 73 ? 17.237 0.292 -16.015 1.00 71.75 73 HIS A CA 1
ATOM 570 C C . HIS A 1 73 ? 18.124 1.036 -17.016 1.00 71.75 73 HIS A C 1
ATOM 572 O O . HIS A 1 73 ? 19.304 0.727 -17.184 1.00 71.75 73 HIS A O 1
ATOM 578 N N . MET A 1 74 ? 17.557 2.040 -17.682 1.00 78.00 74 MET A N 1
ATOM 579 C CA . MET A 1 74 ? 18.290 2.901 -18.606 1.00 78.00 74 MET A CA 1
ATOM 580 C C . MET A 1 74 ? 18.610 4.243 -17.954 1.00 78.00 74 MET A C 1
ATOM 582 O O . MET A 1 74 ? 17.726 4.955 -17.477 1.00 78.00 74 MET A O 1
ATOM 586 N N . ARG A 1 75 ? 19.889 4.625 -17.962 1.00 76.44 75 ARG A N 1
ATOM 587 C CA . ARG A 1 75 ? 20.317 5.925 -17.443 1.00 76.44 75 ARG A CA 1
ATOM 588 C C . ARG A 1 75 ? 19.679 7.048 -18.267 1.00 76.44 75 ARG A C 1
ATOM 590 O O . ARG A 1 75 ? 19.895 7.120 -19.472 1.00 76.44 75 ARG A O 1
ATOM 597 N N . GLY A 1 76 ? 18.947 7.935 -17.595 1.00 81.00 76 GLY A N 1
ATOM 598 C CA . GLY A 1 76 ? 18.221 9.041 -18.227 1.00 81.00 76 GLY A CA 1
ATOM 599 C C . GLY A 1 76 ? 16.772 8.721 -18.604 1.00 81.00 76 GLY A C 1
ATOM 600 O O . GLY A 1 76 ? 16.104 9.606 -19.124 1.00 81.00 76 GLY A O 1
ATOM 601 N N . SER A 1 77 ? 16.291 7.502 -18.331 1.00 79.56 77 SER A N 1
ATOM 602 C CA . SER A 1 77 ? 14.864 7.174 -18.423 1.00 79.56 77 SER A CA 1
ATOM 603 C C . SER A 1 77 ? 14.078 7.899 -17.332 1.00 79.56 77 SER A C 1
ATOM 605 O O . SER A 1 77 ? 14.557 8.056 -16.205 1.00 79.56 77 SER A O 1
ATOM 607 N N . ASP A 1 78 ? 12.865 8.308 -17.672 1.00 83.12 78 ASP A N 1
ATOM 608 C CA . ASP A 1 78 ? 11.820 8.682 -16.730 1.00 83.12 78 ASP A CA 1
ATOM 609 C C . ASP A 1 78 ? 11.243 7.450 -16.011 1.00 83.12 78 ASP A C 1
ATOM 611 O O . ASP A 1 78 ? 11.629 6.305 -16.272 1.00 83.12 78 ASP A O 1
ATOM 615 N N . PHE A 1 79 ? 10.388 7.709 -15.017 1.00 74.25 79 PHE A N 1
ATOM 616 C CA . PHE A 1 79 ? 9.825 6.701 -14.127 1.00 74.25 79 PHE A CA 1
ATOM 617 C C . PHE A 1 79 ? 8.307 6.641 -14.305 1.00 74.25 79 PHE A C 1
ATOM 619 O O . PHE A 1 79 ? 7.587 7.539 -13.866 1.00 74.25 79 PHE A O 1
ATOM 626 N N . ASP A 1 80 ? 7.830 5.571 -14.935 1.00 73.69 80 ASP A N 1
ATOM 627 C CA . ASP A 1 80 ? 6.410 5.371 -15.211 1.00 73.69 80 ASP A CA 1
ATOM 628 C C . ASP A 1 80 ? 5.718 4.678 -14.030 1.00 73.69 80 ASP A C 1
ATOM 630 O O . ASP A 1 80 ? 5.973 3.508 -13.732 1.00 73.69 80 ASP A O 1
ATOM 634 N N . ILE A 1 81 ? 4.808 5.391 -13.362 1.00 74.56 81 ILE A N 1
ATOM 635 C CA . ILE A 1 81 ? 3.977 4.847 -12.279 1.00 74.56 81 ILE A CA 1
ATOM 636 C C . ILE A 1 81 ? 2.514 4.924 -12.682 1.00 74.56 81 ILE A C 1
ATOM 638 O O . ILE A 1 81 ? 2.008 5.990 -13.031 1.00 74.56 81 ILE A O 1
ATOM 642 N N . MET A 1 82 ? 1.813 3.803 -12.552 1.00 61.38 82 MET A N 1
ATOM 643 C CA . MET A 1 82 ? 0.366 3.739 -12.653 1.00 61.38 82 MET A CA 1
ATOM 644 C C . MET A 1 82 ? -0.245 3.625 -11.260 1.00 61.38 82 MET A C 1
ATOM 646 O O . MET A 1 82 ? 0.159 2.794 -10.448 1.00 61.38 82 MET A O 1
ATOM 650 N N . TYR A 1 83 ? -1.250 4.453 -11.002 1.00 64.94 83 TYR A N 1
ATOM 651 C CA . TYR A 1 83 ? -2.046 4.397 -9.787 1.00 64.94 83 TYR A CA 1
ATOM 652 C C . TYR A 1 83 ? -3.435 3.872 -10.126 1.00 64.94 83 TYR A C 1
ATOM 654 O O . TYR A 1 83 ? -4.158 4.500 -10.896 1.00 64.94 83 TYR A O 1
ATOM 662 N N . LEU A 1 84 ? -3.813 2.739 -9.546 1.00 50.72 84 LEU A N 1
ATOM 663 C CA . LEU A 1 84 ? -5.180 2.237 -9.597 1.00 50.72 84 LEU A CA 1
ATOM 664 C C . LEU A 1 84 ? -5.808 2.455 -8.231 1.00 50.72 84 LEU A C 1
ATOM 666 O O . LEU A 1 84 ? -5.269 1.981 -7.242 1.00 50.72 84 LEU A O 1
ATOM 670 N N . TYR A 1 85 ? -6.938 3.142 -8.172 1.00 56.16 85 TYR A N 1
ATOM 671 C CA . TYR A 1 85 ? -7.722 3.249 -6.950 1.00 56.16 85 TYR A CA 1
ATOM 672 C C . TYR A 1 85 ? -8.795 2.155 -6.988 1.00 56.16 85 TYR A C 1
ATOM 674 O O . TYR A 1 85 ? -9.607 2.100 -7.913 1.00 56.16 85 TYR A O 1
ATOM 682 N N . ARG A 1 86 ? -8.752 1.237 -6.020 1.00 52.19 86 ARG A N 1
ATOM 683 C CA . ARG A 1 86 ? -9.896 0.407 -5.620 1.00 52.19 86 ARG A CA 1
ATOM 684 C C . ARG A 1 86 ? -10.959 1.357 -5.022 1.00 52.19 86 ARG A C 1
ATOM 686 O O . ARG A 1 86 ? -10.676 2.537 -4.893 1.00 52.19 86 ARG A O 1
ATOM 693 N N . ASN A 1 87 ? -12.190 0.912 -4.815 1.00 51.62 87 ASN A N 1
ATOM 694 C CA . ASN A 1 87 ? -13.292 1.776 -4.377 1.00 51.62 87 ASN A CA 1
ATOM 695 C C . ASN A 1 87 ? -13.650 1.420 -2.912 1.00 51.62 87 ASN A C 1
ATOM 697 O O . ASN A 1 87 ? -14.088 0.285 -2.684 1.00 51.62 87 ASN A O 1
ATOM 701 N N . ILE A 1 88 ? -13.423 2.349 -1.955 1.00 53.00 88 ILE A N 1
ATOM 702 C CA . ILE A 1 88 ? -13.284 2.122 -0.480 1.00 53.00 88 ILE A CA 1
ATOM 703 C C . ILE A 1 88 ? -14.535 1.498 0.097 1.00 53.00 88 ILE A C 1
ATOM 705 O O . ILE A 1 88 ? -14.461 0.728 1.054 1.00 53.00 88 ILE A O 1
ATOM 709 N N . GLU A 1 89 ? -15.672 1.799 -0.516 1.00 52.16 89 GLU A N 1
ATOM 710 C CA . GLU A 1 89 ? -17.004 1.562 0.021 1.00 52.16 89 GLU A CA 1
ATOM 711 C C . GLU A 1 89 ? -17.315 0.083 0.315 1.00 52.16 89 GLU A C 1
ATOM 713 O O . GLU A 1 89 ? -18.321 -0.202 0.952 1.00 52.16 89 GLU A O 1
ATOM 718 N N . ASN A 1 90 ? -16.469 -0.872 -0.105 1.00 51.56 90 ASN A N 1
ATOM 719 C CA . ASN A 1 90 ? -16.633 -2.303 0.191 1.00 51.56 90 ASN A CA 1
ATOM 720 C C . ASN A 1 90 ? -15.328 -3.037 0.572 1.00 51.56 90 ASN A C 1
ATOM 722 O O . ASN A 1 90 ? -15.241 -4.264 0.445 1.00 51.56 90 ASN A O 1
ATOM 726 N N . SER A 1 91 ? -14.278 -2.325 0.990 1.00 54.47 91 SER A N 1
ATOM 727 C CA . SER A 1 91 ? -13.017 -2.975 1.360 1.00 54.47 91 SER A CA 1
ATOM 728 C C . SER A 1 91 ? -13.095 -3.589 2.762 1.00 54.47 91 SER A C 1
ATOM 730 O O . SER A 1 91 ? -13.049 -2.880 3.758 1.00 54.47 91 SER A O 1
ATOM 732 N N . VAL A 1 92 ? -13.094 -4.926 2.845 1.00 55.69 92 VAL A N 1
ATOM 733 C CA . VAL A 1 92 ? -12.997 -5.708 4.106 1.00 55.69 92 VAL A CA 1
ATOM 734 C C . VAL A 1 92 ? -11.721 -5.386 4.913 1.00 55.69 92 VAL A C 1
ATOM 736 O O . VAL A 1 92 ? -11.564 -5.824 6.047 1.00 55.69 92 VAL A O 1
ATOM 739 N N . LEU A 1 93 ? -10.773 -4.654 4.322 1.00 54.06 93 LEU A N 1
ATOM 740 C CA . LEU A 1 93 ? -9.477 -4.336 4.918 1.00 54.06 93 LEU A CA 1
ATOM 741 C C . LEU A 1 93 ? -9.447 -2.984 5.642 1.00 54.06 93 LEU A C 1
ATOM 743 O O . LEU A 1 93 ? -8.414 -2.660 6.222 1.00 54.06 93 LEU A O 1
ATOM 747 N N . ILE A 1 94 ? -10.524 -2.193 5.595 1.00 60.56 94 ILE A N 1
ATOM 748 C CA . ILE A 1 94 ? -10.614 -0.918 6.314 1.00 60.56 94 ILE A CA 1
ATOM 749 C C . ILE A 1 94 ? -11.421 -1.154 7.596 1.00 60.56 94 ILE A C 1
ATOM 751 O O . ILE A 1 94 ? -12.581 -1.545 7.492 1.00 60.56 94 ILE A O 1
ATOM 755 N N . PRO A 1 95 ? -10.827 -0.951 8.786 1.00 65.94 95 PRO A N 1
ATOM 756 C CA . PRO A 1 95 ? -11.556 -1.030 10.046 1.00 65.94 95 PRO A CA 1
ATOM 757 C C . PRO A 1 95 ? -12.725 -0.047 10.082 1.00 65.94 95 PRO A C 1
ATOM 759 O O . PRO A 1 95 ? -12.584 1.094 9.631 1.00 65.94 95 PRO A O 1
ATOM 762 N N . ASP A 1 96 ? -13.849 -0.469 10.659 1.00 72.31 96 ASP A N 1
ATOM 763 C CA . ASP A 1 96 ? -15.067 0.343 10.755 1.00 72.31 96 ASP A CA 1
ATOM 764 C C . ASP A 1 96 ? -14.813 1.667 11.496 1.00 72.31 96 ASP A C 1
ATOM 766 O O . ASP A 1 96 ? -15.408 2.698 11.182 1.00 72.31 96 ASP A O 1
ATOM 770 N N . GLU A 1 97 ? -13.860 1.666 12.430 1.00 72.00 97 GLU A N 1
ATOM 771 C CA . GLU A 1 97 ? -13.433 2.822 13.218 1.00 72.00 97 GLU A CA 1
ATOM 772 C C . GLU A 1 97 ? -12.833 3.949 12.363 1.00 72.00 97 GLU A C 1
ATOM 774 O O . GLU A 1 97 ? -12.819 5.102 12.785 1.00 72.00 97 GLU A O 1
ATOM 779 N N . LEU A 1 98 ? -12.365 3.637 11.151 1.00 65.75 98 LEU A N 1
ATOM 780 C CA . LEU A 1 98 ? -11.832 4.613 10.201 1.00 65.75 98 LEU A CA 1
ATOM 781 C C . LEU A 1 98 ? -12.869 5.104 9.185 1.00 65.75 98 LEU A C 1
ATOM 783 O O . LEU A 1 98 ? -12.612 6.078 8.480 1.00 65.75 98 LEU A O 1
ATOM 787 N N . LEU A 1 99 ? -14.046 4.480 9.109 1.00 64.81 99 LEU A N 1
ATOM 788 C CA . LEU A 1 99 ? -15.097 4.874 8.164 1.00 64.81 99 LEU A CA 1
ATOM 789 C C . LEU A 1 99 ? -15.789 6.192 8.557 1.00 64.81 99 LEU A C 1
ATOM 791 O O . LEU A 1 99 ? -16.469 6.795 7.732 1.00 64.81 99 LEU A O 1
ATOM 795 N N . ILE A 1 100 ? -15.614 6.651 9.800 1.00 57.81 100 ILE A N 1
ATOM 796 C CA . ILE A 1 100 ? -16.297 7.831 10.354 1.00 57.81 100 ILE A CA 1
ATOM 797 C C . ILE A 1 100 ? -15.590 9.144 9.965 1.00 57.81 100 ILE A C 1
ATOM 799 O O . ILE A 1 100 ? -16.238 10.186 9.887 1.00 57.81 100 ILE A O 1
ATOM 803 N N . GLU A 1 101 ? -14.281 9.113 9.692 1.00 55.03 101 GLU A N 1
ATOM 804 C CA . GLU A 1 101 ? -13.483 10.337 9.504 1.00 55.03 101 GLU A CA 1
ATOM 805 C C . GLU A 1 101 ? -13.191 10.710 8.042 1.00 55.03 101 GLU A C 1
ATOM 807 O O . GLU A 1 101 ? -12.756 11.832 7.767 1.00 55.03 101 GLU A O 1
ATOM 812 N N . PHE A 1 102 ? -13.429 9.813 7.084 1.00 56.97 102 PHE A N 1
ATOM 813 C CA . PHE A 1 102 ? -13.047 10.037 5.689 1.00 56.97 102 PHE A CA 1
ATOM 814 C C . PHE A 1 102 ? -14.224 10.525 4.828 1.00 56.97 102 PHE A C 1
ATOM 816 O O . PHE A 1 102 ? -14.915 9.752 4.177 1.00 56.97 102 PHE A O 1
ATOM 823 N N . ASP A 1 103 ? -14.425 11.847 4.810 1.00 54.16 103 ASP A N 1
ATOM 824 C CA . ASP A 1 103 ? -15.294 12.570 3.865 1.00 54.16 103 ASP A CA 1
ATOM 825 C C . ASP A 1 103 ? -14.665 12.570 2.464 1.00 54.16 103 ASP A C 1
ATOM 827 O O . ASP A 1 103 ? -13.767 13.381 2.249 1.00 54.16 103 ASP A O 1
ATOM 831 N N . ASP A 1 104 ? -15.082 11.651 1.574 1.00 54.94 104 ASP A N 1
ATOM 832 C CA . ASP A 1 104 ? -14.931 11.564 0.091 1.00 54.94 104 ASP A CA 1
ATOM 833 C C . ASP A 1 104 ? -13.582 11.971 -0.556 1.00 54.94 104 ASP A C 1
ATOM 835 O O . ASP A 1 104 ? -13.420 12.062 -1.776 1.00 54.94 104 ASP A O 1
ATOM 839 N N . ARG A 1 105 ? -12.568 12.234 0.260 1.00 53.81 105 ARG A N 1
ATOM 840 C CA . ARG A 1 105 ? -11.275 12.776 -0.120 1.00 53.81 105 ARG A CA 1
ATOM 841 C C . ARG A 1 105 ? -10.250 11.675 -0.017 1.00 53.81 105 ARG A C 1
ATOM 843 O O . ARG A 1 105 ? -10.177 10.937 0.960 1.00 53.81 105 ARG A O 1
ATOM 850 N N . THR A 1 106 ? -9.383 11.625 -1.020 1.00 55.34 106 THR A N 1
ATOM 851 C CA . THR A 1 106 ? -8.185 10.790 -1.000 1.00 55.34 106 THR A CA 1
ATOM 852 C C . THR A 1 106 ? -7.330 11.114 0.219 1.00 55.34 106 THR A C 1
ATOM 854 O O . THR A 1 106 ? -6.698 12.169 0.285 1.00 55.34 106 THR A O 1
ATOM 857 N N . VAL A 1 107 ? -7.284 10.174 1.155 1.00 60.00 107 VAL A N 1
ATOM 858 C CA . VAL A 1 107 ? -6.460 10.241 2.359 1.00 60.00 107 VAL A CA 1
ATOM 859 C C . VAL A 1 107 ? -5.174 9.473 2.092 1.00 60.00 107 VAL A C 1
ATOM 861 O O . VAL A 1 107 ? -5.182 8.301 1.718 1.00 60.00 107 VAL A O 1
ATOM 864 N N . MET A 1 108 ? -4.040 10.149 2.258 1.00 67.38 108 MET A N 1
ATOM 865 C CA . MET A 1 108 ? -2.730 9.514 2.191 1.00 67.38 108 MET A CA 1
ATOM 866 C C . MET A 1 108 ? -2.293 9.175 3.610 1.00 67.38 108 MET A C 1
ATOM 868 O O . MET A 1 108 ? -1.897 10.062 4.357 1.00 67.38 108 MET A O 1
ATOM 872 N N . ILE A 1 109 ? -2.346 7.900 3.978 1.00 70.12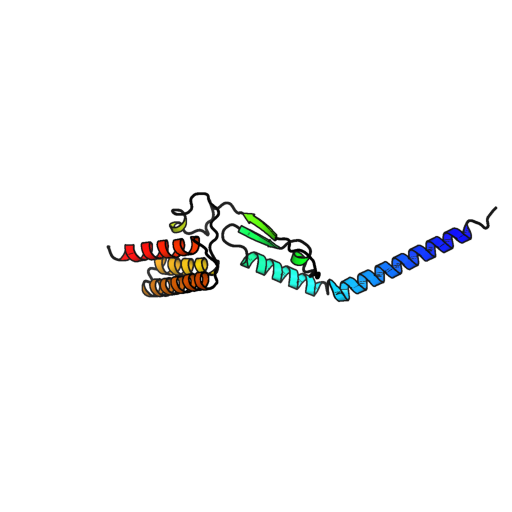 109 ILE A N 1
ATOM 873 C CA . ILE A 1 109 ? -1.863 7.432 5.276 1.00 70.12 109 ILE A CA 1
ATOM 874 C C . ILE A 1 109 ? -0.477 6.808 5.082 1.00 70.12 109 ILE A C 1
ATOM 876 O O . ILE A 1 109 ? -0.327 5.920 4.238 1.00 70.12 109 ILE A O 1
ATOM 880 N N . PRO A 1 110 ? 0.552 7.246 5.828 1.00 77.81 110 PRO A N 1
ATOM 881 C CA . PRO A 1 110 ? 1.852 6.595 5.819 1.00 77.81 110 PRO A CA 1
ATOM 882 C C . PRO A 1 110 ? 1.756 5.120 6.198 1.00 77.81 110 PRO A C 1
ATOM 884 O O . PRO A 1 110 ? 1.098 4.741 7.166 1.00 77.81 110 PRO A O 1
ATOM 887 N N . SER A 1 111 ? 2.492 4.300 5.459 1.00 76.75 111 SER A N 1
ATOM 888 C CA . SER A 1 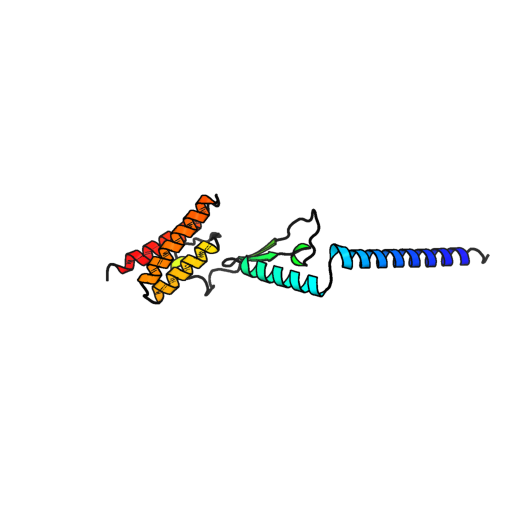111 ? 2.466 2.852 5.589 1.00 76.75 111 SER A CA 1
ATOM 889 C C . SER A 1 111 ? 2.776 2.329 6.979 1.00 76.75 111 SER A C 1
ATOM 891 O O . SER A 1 111 ? 2.102 1.434 7.486 1.00 76.75 111 SER A O 1
ATOM 893 N N . SER A 1 112 ? 3.799 2.919 7.591 1.00 79.75 112 SER A N 1
ATOM 894 C CA . SER A 1 112 ? 4.212 2.617 8.950 1.00 79.75 112 SER A CA 1
ATOM 895 C C . SER A 1 112 ? 3.102 2.973 9.937 1.00 79.75 112 SER A C 1
ATOM 897 O O . SER A 1 112 ? 2.648 2.092 10.656 1.00 79.75 112 SER A O 1
ATOM 899 N N . ALA A 1 113 ? 2.592 4.207 9.911 1.00 81.62 113 ALA A N 1
ATOM 900 C CA . ALA A 1 113 ? 1.522 4.648 10.809 1.00 81.62 113 ALA A CA 1
ATOM 901 C C . ALA A 1 113 ? 0.287 3.729 10.737 1.00 81.62 113 ALA A C 1
ATOM 903 O O . ALA A 1 113 ? -0.229 3.301 11.767 1.00 81.62 113 ALA A O 1
ATOM 904 N N . TYR A 1 114 ? -0.133 3.337 9.530 1.00 81.75 114 TYR A N 1
ATOM 905 C CA . TYR A 1 114 ? -1.263 2.422 9.362 1.00 81.75 114 TYR A CA 1
ATOM 906 C C . TYR A 1 114 ? -1.011 1.034 9.971 1.00 81.75 114 TYR A C 1
ATOM 908 O O . TYR A 1 114 ? -1.884 0.479 10.633 1.00 81.75 114 TYR A O 1
ATOM 916 N N . ALA A 1 115 ? 0.192 0.476 9.801 1.00 81.56 115 ALA A N 1
ATOM 917 C CA . ALA A 1 115 ? 0.534 -0.834 10.353 1.00 81.56 115 ALA A CA 1
ATOM 918 C C . ALA A 1 115 ? 0.490 -0.857 11.893 1.00 81.56 115 ALA A C 1
ATOM 920 O O . ALA A 1 115 ? -0.044 -1.802 12.477 1.00 81.56 115 ALA A O 1
ATOM 921 N N . TYR A 1 116 ? 1.004 0.186 12.553 1.00 88.25 116 TYR A N 1
ATOM 922 C CA . TYR A 1 116 ? 0.957 0.293 14.017 1.00 88.25 116 TYR A CA 1
ATOM 923 C C . TYR A 1 116 ? -0.460 0.558 14.537 1.00 88.25 116 TYR A C 1
ATOM 925 O O . TYR A 1 116 ? -0.852 -0.005 15.558 1.00 88.25 116 TYR A O 1
ATOM 933 N N . PHE A 1 117 ? -1.274 1.309 13.794 1.00 87.06 117 PHE A N 1
ATOM 934 C CA . PHE A 1 117 ? -2.693 1.468 14.103 1.00 87.06 117 PHE A CA 1
ATOM 935 C C . PHE A 1 117 ? -3.469 0.141 14.005 1.00 87.06 117 PHE A C 1
ATOM 937 O O . PHE A 1 117 ? -4.235 -0.202 14.905 1.00 87.06 117 PHE A O 1
ATOM 944 N N . LEU A 1 118 ? -3.218 -0.678 12.977 1.00 83.31 118 LEU A N 1
ATOM 945 C CA . LEU A 1 118 ? -3.806 -2.021 12.891 1.00 83.31 118 LEU A CA 1
ATOM 946 C C . LEU A 1 118 ? -3.337 -2.936 14.031 1.00 83.31 118 LEU A C 1
ATOM 948 O O . LEU A 1 118 ? -4.133 -3.706 14.569 1.00 83.31 118 LEU A O 1
ATOM 952 N N . LYS A 1 119 ? -2.062 -2.845 14.436 1.00 88.81 119 LYS A N 1
ATOM 953 C CA . LYS A 1 119 ? -1.545 -3.566 15.611 1.00 88.81 119 LYS A CA 1
ATOM 954 C C . LYS A 1 119 ? -2.319 -3.177 16.876 1.00 88.81 119 LYS A C 1
ATOM 956 O O . LYS A 1 119 ? -2.728 -4.062 17.628 1.00 88.81 119 LYS A O 1
ATOM 961 N N . PHE A 1 120 ? -2.564 -1.882 17.080 1.00 93.25 120 PHE A N 1
ATOM 962 C CA . PHE A 1 120 ? -3.398 -1.372 18.168 1.00 93.25 120 PHE A CA 1
ATOM 963 C C . PHE A 1 120 ? -4.812 -1.974 18.135 1.00 93.25 120 PHE A C 1
ATOM 965 O O . PHE A 1 120 ? -5.225 -2.589 19.119 1.00 93.25 120 PHE A O 1
ATOM 972 N N . LEU A 1 121 ? -5.515 -1.897 16.998 1.00 86.38 121 LEU A N 1
ATOM 973 C CA . LEU A 1 121 ? -6.877 -2.434 16.865 1.00 86.38 121 LEU A CA 1
ATOM 974 C C . LEU A 1 121 ? -6.942 -3.941 17.133 1.00 86.38 121 LEU A C 1
ATOM 976 O O . LEU A 1 121 ? -7.829 -4.411 17.846 1.00 86.38 121 LEU A O 1
ATOM 980 N N . CYS A 1 122 ? -5.968 -4.709 16.638 1.00 87.06 122 CYS A N 1
ATOM 981 C CA . CYS A 1 122 ? -5.860 -6.135 16.939 1.00 87.06 122 CYS A CA 1
ATOM 982 C C . CYS A 1 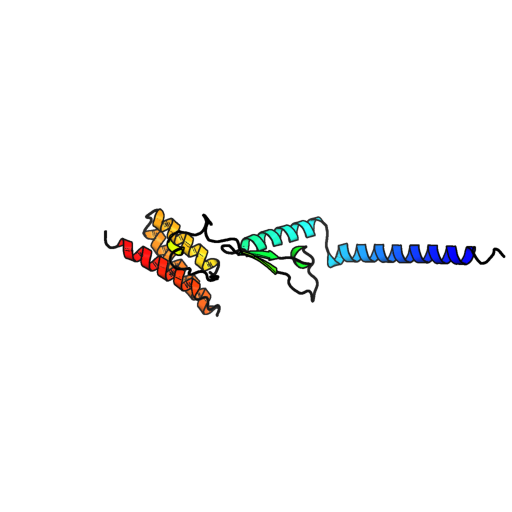122 ? -5.822 -6.390 18.454 1.00 87.06 122 CYS A C 1
ATOM 984 O O . CYS A 1 122 ? -6.567 -7.229 18.964 1.00 87.06 122 CYS A O 1
ATOM 986 N N . HIS A 1 123 ? -4.981 -5.665 19.194 1.00 89.56 123 HIS A N 1
ATOM 987 C CA . HIS A 1 123 ? -4.887 -5.825 20.646 1.00 89.56 123 HIS A CA 1
ATOM 988 C C . HIS A 1 123 ? -6.134 -5.324 21.382 1.00 89.56 123 HIS A C 1
ATOM 990 O O . HIS A 1 123 ? -6.547 -5.956 22.359 1.00 89.56 123 HIS A O 1
ATOM 996 N N . TYR A 1 124 ? -6.761 -4.254 20.890 1.00 88.75 124 TYR A N 1
ATOM 997 C CA . TYR A 1 124 ? -8.028 -3.738 21.399 1.00 88.75 124 TYR A CA 1
ATOM 998 C C . TYR A 1 124 ? -9.155 -4.777 21.288 1.00 88.75 124 TYR A C 1
ATOM 1000 O O . TYR A 1 124 ? -9.755 -5.140 22.302 1.00 88.75 124 TYR A O 1
ATOM 1008 N N . HIS A 1 125 ? -9.393 -5.346 20.101 1.00 83.94 125 HIS A N 1
ATOM 1009 C CA . HIS A 1 125 ? -10.449 -6.349 19.901 1.00 83.94 125 HIS A CA 1
ATOM 1010 C C . HIS A 1 125 ? -10.184 -7.657 20.656 1.00 83.94 125 HIS A C 1
ATOM 1012 O O . HIS A 1 125 ? -11.121 -8.322 21.104 1.00 83.94 125 HIS A O 1
ATOM 1018 N N . LEU A 1 126 ? -8.912 -8.010 20.863 1.00 88.62 126 LEU A N 1
ATOM 1019 C CA . LEU A 1 126 ? -8.508 -9.131 21.717 1.00 88.62 126 LEU A CA 1
ATOM 1020 C C . LEU A 1 126 ? -8.592 -8.816 23.221 1.00 88.62 126 LEU A C 1
ATOM 1022 O O . LEU A 1 126 ? -8.304 -9.690 24.040 1.00 88.62 126 LEU A O 1
ATOM 1026 N N . LYS A 1 127 ? -8.981 -7.591 23.598 1.00 89.19 127 LYS A N 1
ATOM 1027 C CA . LYS A 1 127 ? -9.056 -7.097 24.983 1.00 89.19 127 LYS A CA 1
ATOM 1028 C C . LYS A 1 127 ? -7.726 -7.206 25.736 1.00 89.19 127 LYS A C 1
ATOM 1030 O O . LYS A 1 127 ? -7.700 -7.345 26.959 1.00 89.19 127 LYS A O 1
ATOM 1035 N N . ASN A 1 128 ? -6.603 -7.138 25.019 1.00 90.62 128 ASN A N 1
ATOM 1036 C CA . ASN A 1 128 ? -5.272 -7.175 25.611 1.00 90.62 128 ASN A CA 1
ATOM 1037 C C . ASN A 1 128 ? -4.790 -5.754 25.919 1.00 90.62 128 ASN A C 1
ATOM 1039 O O . ASN A 1 128 ? -4.015 -5.169 25.166 1.00 90.62 128 ASN A O 1
ATOM 1043 N N . VAL A 1 129 ? -5.251 -5.209 27.047 1.00 92.56 129 VAL A N 1
ATOM 1044 C CA . VAL A 1 129 ? -4.999 -3.815 27.456 1.00 92.56 129 VAL A CA 1
ATOM 1045 C C . VAL A 1 129 ? -3.508 -3.467 27.463 1.00 92.56 129 VAL A C 1
ATOM 1047 O O . VAL A 1 129 ? -3.126 -2.410 26.971 1.00 92.56 129 VAL A O 1
ATOM 1050 N N . LYS A 1 130 ? -2.652 -4.368 27.962 1.00 94.75 130 LYS A N 1
ATOM 1051 C CA . LYS A 1 130 ? -1.205 -4.124 28.024 1.00 94.75 130 LYS A CA 1
ATOM 1052 C C . LYS A 1 130 ? -0.603 -3.957 26.625 1.00 94.75 130 LYS A C 1
ATOM 1054 O O . LYS A 1 130 ? 0.094 -2.982 26.374 1.00 94.75 130 LYS A O 1
ATOM 1059 N N . GLN A 1 131 ? -0.896 -4.885 25.714 1.00 92.94 131 GLN A N 1
ATOM 1060 C CA . GLN A 1 131 ? -0.377 -4.812 24.343 1.00 92.94 131 GLN A CA 1
ATOM 1061 C C . GLN A 1 131 ? -1.014 -3.672 23.540 1.00 92.94 131 GLN A C 1
ATOM 1063 O O . GLN A 1 131 ? -0.384 -3.131 22.639 1.00 92.94 131 GLN A O 1
ATOM 1068 N N . CYS A 1 132 ? -2.240 -3.281 23.889 1.00 93.62 132 CYS A N 1
ATOM 1069 C CA . CYS A 1 132 ? -2.909 -2.115 23.327 1.00 93.62 132 CYS A CA 1
ATOM 1070 C C . CYS A 1 132 ? -2.132 -0.827 23.652 1.00 93.62 132 CYS A C 1
ATOM 1072 O O . CYS A 1 132 ? -1.815 -0.053 22.755 1.00 93.62 132 CYS A O 1
ATOM 1074 N N . GLN A 1 133 ? -1.739 -0.647 24.919 1.00 94.69 133 GLN A N 1
ATOM 1075 C CA . GLN A 1 133 ? -0.931 0.496 25.359 1.00 94.69 133 GLN A CA 1
ATOM 1076 C C . GLN A 1 133 ? 0.463 0.510 24.721 1.00 94.69 133 GLN A C 1
ATOM 1078 O O . GLN A 1 133 ? 0.921 1.563 24.289 1.00 94.69 133 GLN A O 1
ATOM 1083 N N . GLU A 1 134 ? 1.121 -0.649 24.625 1.00 95.12 134 GLU A N 1
ATOM 1084 C CA . GLU A 1 134 ? 2.416 -0.771 23.938 1.00 95.12 134 GLU A CA 1
ATOM 1085 C C . GLU A 1 134 ? 2.295 -0.382 22.454 1.00 95.12 134 GLU A C 1
ATOM 1087 O O . GLU A 1 134 ? 3.099 0.398 21.951 1.00 95.12 134 GLU A O 1
ATOM 1092 N N . ALA A 1 135 ? 1.262 -0.864 21.755 1.00 93.31 135 ALA A N 1
ATOM 1093 C CA . ALA A 1 135 ? 1.031 -0.524 20.351 1.00 93.31 135 ALA A CA 1
ATOM 1094 C C . ALA A 1 135 ? 0.664 0.955 20.138 1.00 93.31 135 ALA A C 1
ATOM 1096 O O . ALA A 1 135 ? 1.065 1.534 19.131 1.00 93.31 135 ALA A O 1
ATOM 1097 N N . LEU A 1 136 ? -0.055 1.575 21.080 1.00 95.81 136 LEU A N 1
ATOM 1098 C CA . LEU A 1 136 ? -0.356 3.008 21.047 1.00 95.81 136 LEU A CA 1
ATOM 1099 C C . LEU A 1 136 ? 0.921 3.853 21.177 1.00 95.81 136 LEU A C 1
ATOM 1101 O O . LEU A 1 136 ? 1.127 4.766 20.385 1.00 95.81 136 LEU A O 1
ATOM 1105 N N . GLN A 1 137 ? 1.811 3.506 22.109 1.00 96.12 137 GLN A N 1
ATOM 1106 C CA . GLN A 1 137 ? 3.106 4.183 22.258 1.00 96.12 137 GLN A CA 1
ATOM 1107 C C . GLN A 1 137 ? 3.982 4.028 21.008 1.00 96.12 137 GLN A C 1
ATOM 1109 O O . GLN A 1 137 ? 4.640 4.971 20.577 1.00 96.12 137 GLN A O 1
ATOM 1114 N N . GLU A 1 138 ? 3.993 2.843 20.395 1.00 96.00 138 GLU A N 1
ATOM 1115 C CA . GLU A 1 138 ? 4.712 2.634 19.136 1.00 96.00 138 GLU A CA 1
ATOM 1116 C C . GLU A 1 138 ? 4.121 3.463 17.982 1.00 96.00 138 GLU A C 1
ATOM 1118 O O . GLU A 1 138 ? 4.874 3.996 17.167 1.00 96.00 138 GLU A O 1
ATOM 1123 N N . LEU A 1 139 ? 2.790 3.601 17.919 1.00 93.38 139 LEU A N 1
ATOM 1124 C CA . LEU A 1 139 ? 2.117 4.455 16.940 1.00 93.38 139 LEU A CA 1
ATOM 1125 C C . LEU A 1 139 ? 2.507 5.931 17.119 1.00 93.38 139 LEU A C 1
ATOM 1127 O O . LEU A 1 139 ? 2.832 6.585 16.129 1.00 93.38 139 LEU A O 1
ATOM 1131 N N . GLU A 1 140 ? 2.530 6.432 18.358 1.00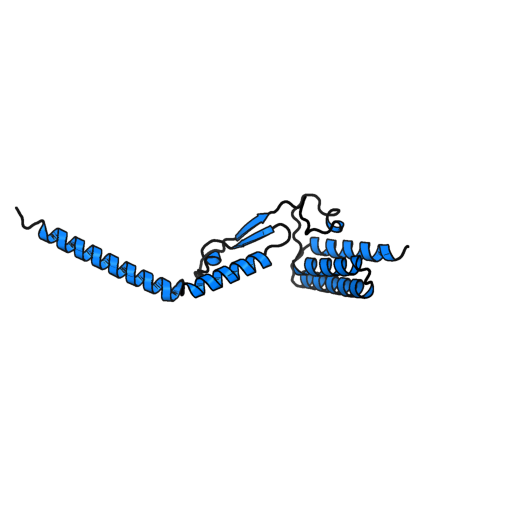 95.06 140 GLU A N 1
ATOM 1132 C CA . GLU A 1 140 ? 2.986 7.791 18.689 1.00 95.06 140 GLU A CA 1
ATOM 1133 C C . GLU A 1 140 ? 4.413 8.040 18.180 1.00 95.06 140 GLU A C 1
ATOM 1135 O O . GLU A 1 140 ? 4.648 8.991 17.432 1.00 95.06 140 GLU A O 1
ATOM 1140 N N . LEU A 1 141 ? 5.349 7.136 18.490 1.00 94.69 141 LEU A N 1
ATOM 1141 C CA . LEU A 1 141 ? 6.750 7.248 18.065 1.00 94.69 141 LEU A CA 1
ATOM 1142 C C . LEU A 1 141 ? 6.906 7.292 16.538 1.00 94.69 141 LEU A C 1
ATOM 1144 O O . LEU A 1 141 ? 7.708 8.059 16.005 1.00 94.69 141 LEU A O 1
ATOM 1148 N N . VAL A 1 142 ? 6.138 6.477 15.816 1.00 90.88 142 VAL A N 1
ATOM 1149 C CA . VAL A 1 142 ? 6.189 6.422 14.348 1.00 90.88 142 VAL A CA 1
ATOM 1150 C C . VAL A 1 142 ? 5.649 7.703 13.726 1.00 90.88 142 VAL A C 1
ATOM 1152 O O . VAL A 1 142 ? 6.188 8.180 12.726 1.00 90.88 142 VAL A O 1
ATOM 1155 N N . ILE A 1 143 ? 4.595 8.273 14.306 1.00 88.25 143 ILE A N 1
ATOM 1156 C CA . ILE A 1 143 ? 4.034 9.547 13.855 1.00 88.25 143 ILE A CA 1
ATOM 1157 C C . ILE A 1 143 ? 5.039 10.679 14.094 1.00 88.25 143 ILE A C 1
ATOM 1159 O O . ILE A 1 143 ? 5.296 11.462 13.176 1.00 88.25 143 ILE A O 1
ATOM 1163 N N . GLU A 1 144 ? 5.685 10.722 15.261 1.00 90.56 144 GLU A N 1
ATOM 1164 C CA . GLU A 1 144 ? 6.767 11.674 15.542 1.00 90.56 144 GLU A CA 1
ATOM 1165 C C . GLU A 1 144 ? 7.919 11.554 14.532 1.00 90.56 144 GLU A C 1
ATOM 1167 O O . GLU A 1 144 ? 8.388 12.561 13.996 1.00 90.56 144 GLU A O 1
ATOM 1172 N N . GLU A 1 145 ? 8.349 10.333 14.200 1.00 88.69 145 GLU A N 1
ATOM 1173 C CA . GLU A 1 145 ? 9.391 10.102 13.194 1.00 88.69 145 GLU A CA 1
ATOM 1174 C C . GLU A 1 145 ? 8.978 10.624 11.805 1.00 88.69 145 GLU A C 1
ATOM 1176 O O . GLU A 1 145 ? 9.784 11.230 11.087 1.00 88.69 145 GLU A O 1
ATOM 1181 N N . ILE A 1 146 ? 7.717 10.428 11.410 1.00 83.00 146 ILE A N 1
ATOM 1182 C CA . ILE A 1 146 ? 7.176 10.948 10.146 1.00 83.00 146 ILE A CA 1
ATOM 1183 C C . ILE A 1 146 ? 7.257 12.483 10.116 1.00 83.00 146 ILE A C 1
ATOM 1185 O O . ILE A 1 146 ? 7.682 13.049 9.099 1.00 83.00 146 ILE A O 1
ATOM 1189 N N . TYR A 1 147 ? 6.934 13.147 11.231 1.00 83.38 147 TYR A N 1
ATOM 1190 C CA . TYR A 1 147 ? 7.049 14.599 11.370 1.00 83.38 147 TYR A CA 1
ATOM 1191 C C . TYR A 1 147 ? 8.488 15.096 11.288 1.00 83.38 147 TYR A C 1
ATOM 1193 O O . TYR A 1 147 ? 8.774 16.031 10.534 1.00 83.38 147 TYR A O 1
ATOM 1201 N N . LEU A 1 148 ? 9.403 14.461 12.023 1.00 83.06 148 LEU A N 1
ATOM 1202 C CA . LEU A 1 148 ? 10.819 14.836 12.044 1.00 83.06 148 LEU A CA 1
ATOM 1203 C C . LEU A 1 148 ? 11.468 14.719 10.658 1.00 83.06 148 LEU A C 1
ATOM 1205 O O . LEU A 1 148 ? 12.348 15.507 10.316 1.00 83.06 148 LEU A O 1
ATOM 1209 N N . ASN A 1 149 ? 10.985 13.796 9.827 1.00 82.00 149 ASN A N 1
ATOM 1210 C CA . ASN A 1 149 ? 11.438 13.617 8.449 1.00 82.00 149 ASN A CA 1
ATOM 1211 C C . ASN A 1 149 ? 10.826 14.617 7.443 1.00 82.00 149 ASN A C 1
ATOM 1213 O O . ASN A 1 149 ? 11.014 14.466 6.234 1.00 82.00 149 ASN A O 1
ATOM 1217 N N . GLY A 1 150 ? 10.083 15.629 7.905 1.00 70.50 150 GLY A N 1
ATOM 1218 C CA . GLY A 1 150 ? 9.527 16.693 7.061 1.00 70.50 150 GLY A CA 1
ATOM 1219 C C . GLY A 1 150 ? 8.379 16.246 6.152 1.00 70.50 150 GLY A C 1
ATOM 1220 O O . GLY A 1 150 ? 7.972 16.987 5.256 1.00 70.50 150 GLY A O 1
ATOM 1221 N N . LYS A 1 151 ? 7.835 15.044 6.366 1.00 66.94 151 LYS A N 1
ATOM 1222 C CA . LYS A 1 151 ? 6.653 14.550 5.658 1.00 66.94 151 LYS A CA 1
ATOM 1223 C C . LYS A 1 151 ? 5.415 14.965 6.445 1.00 66.94 151 LYS A C 1
ATOM 1225 O O . LYS A 1 151 ? 4.865 14.159 7.186 1.00 66.94 151 LYS A O 1
ATOM 1230 N N . MET A 1 152 ? 4.973 16.217 6.300 1.00 60.00 152 MET A N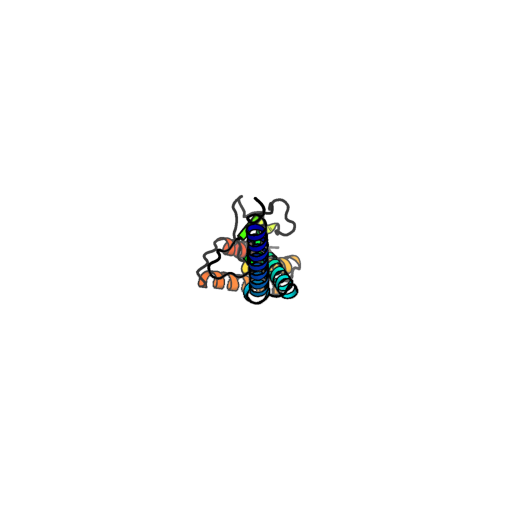 1
ATOM 1231 C CA . MET A 1 152 ? 3.685 16.627 6.872 1.00 60.00 152 MET A CA 1
ATOM 1232 C C . MET A 1 152 ? 2.572 15.792 6.242 1.00 60.00 152 MET A C 1
ATOM 1234 O O . MET A 1 152 ? 2.233 15.978 5.074 1.00 60.00 152 MET A O 1
ATOM 1238 N N . ASN A 1 153 ? 2.023 14.859 7.015 1.00 64.69 153 ASN A N 1
ATOM 1239 C CA . ASN A 1 153 ? 0.911 14.032 6.590 1.00 64.69 153 ASN A CA 1
ATOM 1240 C C . ASN A 1 153 ? -0.187 14.107 7.649 1.00 64.69 153 ASN A C 1
ATOM 1242 O O . ASN A 1 153 ? -0.197 13.330 8.598 1.00 64.69 153 ASN A O 1
ATOM 1246 N N . LEU A 1 154 ? -1.101 15.067 7.466 1.00 64.44 154 LEU A N 1
ATOM 1247 C CA . LEU A 1 154 ? -2.196 15.389 8.396 1.00 64.44 154 LEU A CA 1
ATOM 1248 C C . LEU A 1 154 ? -3.063 14.170 8.757 1.00 64.44 154 LEU A C 1
ATOM 1250 O O . LEU A 1 154 ? -3.704 14.148 9.795 1.00 64.44 154 LEU A O 1
ATOM 1254 N N . ASN A 1 155 ? -3.053 13.135 7.919 1.00 74.38 155 ASN A N 1
ATOM 1255 C CA . ASN A 1 155 ? -3.860 11.934 8.111 1.00 74.38 155 ASN A CA 1
ATOM 1256 C C . ASN A 1 155 ? -3.259 10.939 9.116 1.00 74.38 155 ASN A C 1
ATOM 1258 O O . ASN A 1 155 ? -3.942 10.007 9.527 1.00 74.38 155 ASN A O 1
ATOM 1262 N N . ALA A 1 156 ? -1.979 11.080 9.476 1.00 77.56 156 ALA A N 1
ATOM 1263 C CA . ALA A 1 156 ? -1.362 10.219 10.482 1.00 77.56 156 ALA A CA 1
ATOM 1264 C C . ALA A 1 156 ? -1.867 10.569 11.894 1.00 77.56 156 ALA A C 1
ATOM 1266 O O . ALA A 1 156 ? -2.115 9.665 12.687 1.00 77.56 156 ALA A O 1
ATOM 1267 N N . ASP A 1 157 ? -2.119 11.854 12.165 1.00 80.50 157 ASP A N 1
ATOM 1268 C CA . ASP A 1 157 ? -2.700 12.318 13.432 1.00 80.50 157 ASP A CA 1
ATOM 1269 C C . ASP A 1 157 ? -4.117 11.794 13.643 1.00 80.50 157 ASP A C 1
ATOM 1271 O O . ASP A 1 157 ? -4.479 11.469 14.770 1.00 80.50 157 ASP A O 1
ATOM 1275 N N . ASN A 1 158 ? -4.897 11.657 12.568 1.00 85.38 158 ASN A N 1
ATOM 1276 C CA . ASN A 1 158 ? -6.235 11.072 12.628 1.00 85.38 158 ASN A CA 1
ATOM 1277 C C . ASN A 1 158 ? -6.191 9.645 13.195 1.00 85.38 158 ASN A C 1
ATOM 1279 O O . ASN A 1 158 ? -6.980 9.301 14.069 1.00 85.38 158 ASN A O 1
ATOM 1283 N N . LEU A 1 159 ? -5.208 8.830 12.786 1.00 84.38 159 LEU A N 1
ATOM 1284 C CA . LEU A 1 159 ? -5.038 7.482 13.343 1.00 84.38 159 LEU A CA 1
ATOM 1285 C C . LEU A 1 159 ? -4.764 7.508 14.849 1.00 84.38 159 LEU A C 1
ATOM 1287 O O . LEU A 1 159 ? -5.323 6.703 15.594 1.00 84.38 159 LEU A O 1
ATOM 1291 N N . LEU A 1 160 ? -3.907 8.426 15.302 1.00 89.94 160 LEU A N 1
ATOM 1292 C CA . LEU A 1 160 ? -3.609 8.579 16.724 1.00 89.94 160 LEU A CA 1
ATOM 1293 C C . LEU A 1 160 ? -4.825 9.092 17.501 1.00 89.94 160 LEU A C 1
ATOM 1295 O O . LEU A 1 160 ? -5.121 8.573 18.574 1.00 89.94 160 LEU A O 1
ATOM 1299 N N . GLY A 1 161 ? -5.552 10.062 16.946 1.00 88.12 161 GLY A N 1
ATOM 1300 C CA . GLY A 1 161 ? -6.786 10.596 17.516 1.00 88.12 161 GLY A CA 1
ATOM 1301 C C . GLY A 1 161 ? -7.831 9.503 17.733 1.00 88.12 161 GLY A C 1
ATOM 1302 O O . GLY A 1 161 ? -8.323 9.343 18.851 1.00 88.12 161 GLY A O 1
ATOM 1303 N N . VAL A 1 162 ? -8.082 8.684 16.708 1.00 88.38 162 VAL A N 1
ATOM 1304 C CA . VAL A 1 162 ? -8.988 7.530 16.791 1.00 88.38 162 VAL A CA 1
ATOM 1305 C C . VAL A 1 162 ? -8.504 6.525 17.842 1.00 88.38 162 VAL A C 1
ATOM 1307 O O . VAL A 1 162 ? -9.286 6.095 18.690 1.00 88.38 162 VAL A O 1
ATOM 1310 N N . ALA A 1 163 ? -7.212 6.179 17.859 1.00 89.50 163 ALA A N 1
ATOM 1311 C CA . ALA A 1 163 ? -6.670 5.225 18.831 1.00 89.50 163 ALA A CA 1
ATOM 1312 C C . ALA A 1 163 ? -6.780 5.723 20.287 1.00 89.50 163 ALA A C 1
ATOM 1314 O O . ALA A 1 163 ? -7.117 4.953 21.193 1.00 89.50 163 ALA A O 1
ATOM 1315 N N . LEU A 1 164 ? -6.542 7.017 20.520 1.00 91.00 164 LEU A N 1
ATOM 1316 C CA . LEU A 1 164 ? -6.701 7.654 21.828 1.00 91.00 164 LEU A CA 1
ATOM 1317 C C . LEU A 1 164 ? -8.167 7.692 22.264 1.00 91.00 164 LEU A C 1
ATOM 1319 O O . LEU A 1 164 ? -8.458 7.388 23.421 1.00 91.00 164 LEU A O 1
ATOM 1323 N N . GLN A 1 165 ? -9.086 8.005 21.348 1.00 89.19 165 GLN A N 1
ATOM 1324 C CA . GLN A 1 165 ? -10.523 7.992 21.620 1.00 89.19 165 GLN A CA 1
ATOM 1325 C C . GLN A 1 165 ? -10.997 6.590 22.032 1.00 89.19 165 GLN A C 1
ATOM 1327 O O . GLN A 1 165 ? -11.601 6.433 23.092 1.00 89.19 165 GLN A O 1
ATOM 1332 N N . ILE A 1 166 ? -10.639 5.564 21.253 1.00 88.31 166 ILE A N 1
ATOM 1333 C CA . ILE A 1 166 ? -10.968 4.158 21.539 1.00 88.31 166 ILE A CA 1
ATOM 1334 C C . ILE A 1 166 ? -10.396 3.721 22.895 1.00 88.31 166 ILE A C 1
ATOM 1336 O O . ILE A 1 166 ? -11.056 3.021 23.665 1.00 88.31 166 ILE A O 1
ATOM 1340 N N . SER A 1 167 ? -9.168 4.139 23.208 1.00 87.00 167 SER A N 1
ATOM 1341 C CA . SER A 1 167 ? -8.516 3.816 24.481 1.00 87.00 167 SER A CA 1
ATOM 1342 C C . SER A 1 167 ? -9.184 4.514 25.669 1.00 87.00 167 SER A C 1
ATOM 1344 O O . SER A 1 167 ? -9.332 3.903 26.728 1.00 87.00 167 SER A O 1
ATOM 1346 N N . GLY A 1 168 ? -9.609 5.769 25.504 1.00 80.62 168 GLY A N 1
ATOM 1347 C CA . GLY A 1 168 ? -10.281 6.561 26.536 1.00 80.62 168 GLY A CA 1
ATOM 1348 C C . GLY A 1 168 ? -11.666 6.030 26.918 1.00 80.62 168 GLY A C 1
ATOM 1349 O O . GLY A 1 168 ? -12.014 6.038 28.100 1.00 80.62 168 GLY A O 1
ATOM 1350 N N . ASP A 1 169 ? -12.413 5.479 25.958 1.00 62.28 169 ASP A N 1
ATOM 1351 C CA . ASP A 1 169 ? -13.754 4.912 26.182 1.00 62.28 169 ASP A CA 1
ATOM 1352 C C . ASP A 1 169 ? -13.753 3.606 27.003 1.00 62.28 169 ASP A C 1
ATOM 1354 O O . ASP A 1 169 ? -14.795 3.159 27.479 1.00 62.28 169 ASP A O 1
ATOM 1358 N N . THR A 1 170 ? -12.589 2.993 27.243 1.00 55.34 170 THR A N 1
ATOM 1359 C CA . THR A 1 170 ? -12.492 1.774 28.071 1.00 55.34 170 THR A CA 1
ATOM 1360 C C . THR A 1 170 ? -12.492 2.033 29.584 1.00 55.34 170 THR A C 1
ATOM 1362 O O . THR A 1 170 ? -12.531 1.080 30.362 1.00 55.34 170 THR A O 1
ATOM 1365 N N . GLY A 1 171 ? -12.468 3.299 30.022 1.00 46.88 171 GLY A N 1
ATOM 1366 C CA . GLY A 1 171 ? -12.396 3.689 31.438 1.00 46.88 171 GLY A CA 1
ATOM 1367 C C . GLY A 1 171 ? -13.734 3.945 32.149 1.00 46.88 171 GLY A C 1
ATOM 1368 O O . GLY A 1 171 ? -13.719 4.310 33.324 1.00 46.88 171 GLY A O 1
ATOM 1369 N N . SER A 1 172 ? -14.876 3.798 31.471 1.00 39.56 172 SER A N 1
ATOM 1370 C CA . SER A 1 172 ? -16.197 4.249 31.955 1.00 39.56 172 SER A CA 1
ATOM 1371 C C . SER A 1 172 ? -17.294 3.168 32.000 1.00 39.56 172 SER A C 1
ATOM 1373 O O . SER A 1 172 ? -18.466 3.513 32.164 1.00 39.56 172 SER A O 1
ATOM 1375 N N . ALA A 1 173 ? -16.937 1.880 31.922 1.00 37.09 173 ALA A N 1
ATOM 1376 C CA . ALA A 1 173 ? -17.865 0.748 32.080 1.00 37.09 173 ALA A CA 1
ATOM 1377 C C . ALA A 1 173 ? -17.628 -0.040 33.377 1.00 37.09 173 ALA A C 1
ATOM 1379 O O . ALA A 1 173 ? -16.453 -0.354 33.675 1.00 37.09 173 ALA A O 1
#

pLDDT: mean 73.43, std 13.67, range [37.09, 96.12]

Secondary structure (DSSP, 8-state):
--HHHHHHHHHHHHHHHHHHHHHHHHHHHHIIIII--HHHHHHHHHHHHHHHHHH-BTTEEEEE-HHHHTT---TT----EEEEE--GGG-TTS-GGGTTT--SS-----HHHHHHHHHHHHHHHTT-HHHHHHHHHHHHHHHHHHHHTT---HHHHHHHHHHHHHHHGGG--

Sequence (173 aa):
MVETLNSKDSCIENRDHITQNLSTELYRYMCQNIVGTEDHVKQIRLLNAVRDNLSSFGEKIVITSGSFGEGLHMRGSDFDIMYLYRNIENSVLIPDELLIEFDDRTVMIPSSAYAYFLKFLCHYHLKNVKQCQEALQELELVIEEIYLNGKMNLNADNLLGVALQISGDTGSA

Radius of gyration: 28.42 Å; chains: 1; bounding box: 44×32×104 Å